Protein AF-A0A150RYE6-F1 (afdb_monomer)

pLDDT: mean 88.58, std 8.45, range [62.03, 95.56]

Radius of gyration: 14.61 Å; Cα contacts (8 Å, |Δi|>4): 101; chains: 1; bounding box: 32×24×38 Å

Secondary structure (DSSP, 8-state):
---PPP--TT---EEEEEEEE-SSEEEEEEEEEETTEEEEEEEEEE-HHHHTSHHHHHHHHHHS----

Mean predicted aligned error: 4.84 Å

Nearest PDB structures (foldseek):
  4nnd-assembly4_G  TM=6.405E-01  e=1.325E+00  Homo sapiens
  7lc1-assembly1_B  TM=3.619E-01  e=2.977E-01  Homo sapiens
  7lc1-assembly2_D  TM=3.576E-01  e=3.562E-01  Homo sapiens
  3voq-assembly1_B  TM=3.711E-01  e=5.743E-01  Homo sapiens
  3voq-assembly1_A  TM=3.577E-01  e=6.097E-01  Homo sapiens

InterPro domains:
  IPR061290 Carotenoid hydratase CrtC [PF27123] (1-64)

Sequence (68 aa):
MARDIAADPGSAPRLLRTYEDTPFYARSLAAATFGGKPATVVHEALSLDRFVSPWVQLLLPFRMRRAR

Organism: Sorangium cellulosum (NCBI:txid56)

Structure (mmCIF, N/CA/C/O backbone):
data_AF-A0A150RYE6-F1
#
_entry.id   AF-A0A150RYE6-F1
#
loop_
_atom_site.group_PDB
_atom_site.id
_atom_site.type_symbol
_atom_site.label_atom_id
_atom_site.label_alt_id
_atom_site.label_comp_id
_atom_site.label_asym_id
_atom_site.label_entity_id
_atom_site.label_seq_id
_atom_site.pdbx_PDB_ins_code
_atom_site.Cartn_x
_atom_site.Cartn_y
_atom_site.Cartn_z
_atom_site.occupancy
_atom_site.B_iso_or_equiv
_atom_site.auth_seq_id
_atom_site.auth_comp_id
_atom_site.auth_asym_id
_atom_site.auth_atom_id
_atom_site.pdbx_PDB_model_num
ATOM 1 N N . MET A 1 1 ? -3.911 -7.627 -8.768 1.00 65.25 1 MET A N 1
ATOM 2 C CA . MET A 1 1 ? -3.260 -7.191 -7.522 1.00 65.25 1 MET A CA 1
ATOM 3 C C . MET A 1 1 ? -4.349 -7.131 -6.479 1.00 65.25 1 MET A C 1
ATOM 5 O O . MET A 1 1 ? -5.208 -6.263 -6.584 1.00 65.25 1 MET A O 1
ATOM 9 N N . ALA A 1 2 ? -4.395 -8.125 -5.596 1.00 66.06 2 ALA A N 1
ATOM 10 C CA . ALA A 1 2 ? -5.304 -8.083 -4.459 1.00 66.06 2 ALA A CA 1
ATOM 11 C C . ALA A 1 2 ? -4.931 -6.872 -3.589 1.00 66.06 2 ALA A C 1
ATOM 13 O O . ALA A 1 2 ? -3.751 -6.531 -3.480 1.00 66.06 2 ALA A O 1
ATOM 14 N N . ARG A 1 3 ? -5.938 -6.170 -3.071 1.00 74.12 3 ARG A N 1
ATOM 15 C CA . ARG A 1 3 ? -5.784 -4.966 -2.244 1.00 74.12 3 ARG A CA 1
ATOM 16 C C . ARG A 1 3 ? -6.269 -5.312 -0.838 1.00 74.12 3 ARG A C 1
ATOM 18 O O . ARG A 1 3 ? -7.343 -4.873 -0.434 1.00 74.12 3 ARG A O 1
ATOM 25 N N . ASP A 1 4 ? -5.516 -6.170 -0.156 1.00 84.12 4 ASP A N 1
ATOM 26 C CA . ASP A 1 4 ? -5.870 -6.631 1.186 1.00 84.12 4 ASP A CA 1
ATOM 27 C C . ASP A 1 4 ? -5.432 -5.597 2.221 1.00 84.12 4 ASP A C 1
ATOM 29 O O . ASP A 1 4 ? -4.247 -5.304 2.378 1.00 84.12 4 ASP A O 1
ATOM 33 N N . ILE A 1 5 ? -6.406 -5.024 2.923 1.00 88.81 5 ILE A N 1
ATOM 34 C CA . ILE A 1 5 ? -6.164 -4.039 3.975 1.00 88.81 5 ILE A CA 1
ATOM 35 C C . ILE A 1 5 ? -6.082 -4.786 5.302 1.00 88.81 5 ILE A C 1
ATOM 37 O O . ILE A 1 5 ? -7.060 -5.397 5.730 1.00 88.81 5 ILE A O 1
ATOM 41 N N . ALA A 1 6 ? -4.930 -4.709 5.966 1.00 88.38 6 ALA A N 1
ATOM 42 C CA . ALA A 1 6 ? -4.799 -5.203 7.329 1.00 88.38 6 ALA A CA 1
ATOM 43 C C . ALA A 1 6 ? -5.730 -4.412 8.261 1.00 88.38 6 ALA A C 1
ATOM 45 O O . ALA A 1 6 ? -5.723 -3.180 8.252 1.00 88.38 6 ALA A O 1
ATOM 46 N N . ALA A 1 7 ? -6.529 -5.126 9.045 1.00 92.50 7 ALA A N 1
ATOM 47 C CA . ALA A 1 7 ? -7.454 -4.580 10.028 1.00 92.50 7 ALA A CA 1
ATOM 48 C C . ALA A 1 7 ? -7.727 -5.638 11.106 1.00 92.50 7 ALA A C 1
ATOM 50 O O . ALA A 1 7 ? -7.336 -6.800 10.954 1.00 92.50 7 ALA A O 1
ATOM 51 N N . ASP A 1 8 ? -8.403 -5.250 12.185 1.00 92.81 8 ASP A N 1
ATOM 52 C CA . A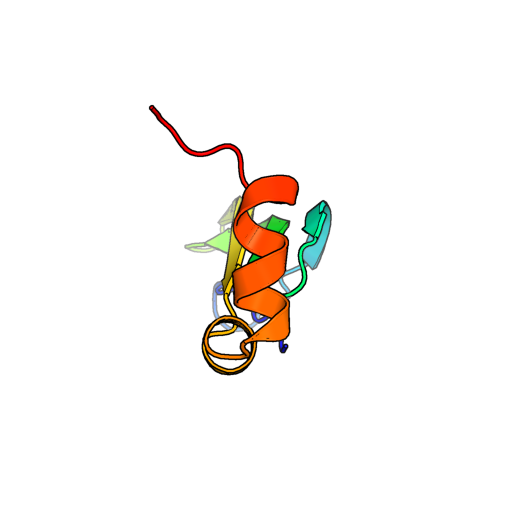SP A 1 8 ? -8.790 -6.184 13.240 1.00 92.81 8 ASP A CA 1
ATOM 53 C C . ASP A 1 8 ? -9.644 -7.350 12.690 1.00 92.81 8 ASP A C 1
ATOM 55 O O . ASP A 1 8 ? -10.481 -7.144 11.799 1.00 92.81 8 ASP A O 1
ATOM 59 N N . PRO A 1 9 ? -9.499 -8.572 13.235 1.00 89.62 9 PRO A N 1
ATOM 60 C CA . PRO A 1 9 ? -10.309 -9.722 12.843 1.00 89.62 9 PRO A CA 1
ATOM 61 C C . PRO A 1 9 ? -11.813 -9.447 12.963 1.00 89.62 9 PRO A C 1
ATOM 63 O O . PRO A 1 9 ? -12.276 -8.883 13.952 1.00 89.62 9 PRO A O 1
ATOM 66 N N . GLY A 1 10 ? -12.587 -9.856 11.956 1.00 88.56 10 GLY A N 1
ATOM 67 C CA . GLY A 1 10 ? -14.038 -9.634 11.922 1.00 88.56 10 GLY A CA 1
ATOM 68 C C . GLY A 1 10 ? -14.461 -8.196 11.594 1.00 88.56 10 GLY A C 1
ATOM 69 O O . GLY A 1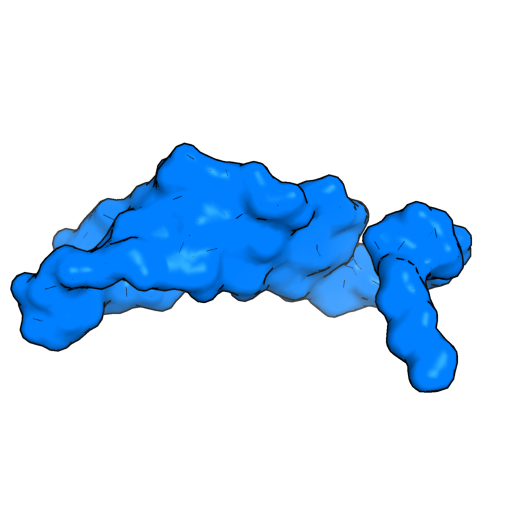 10 ? -15.656 -7.939 11.457 1.00 88.56 10 GLY A O 1
ATOM 70 N N . SER A 1 11 ? -13.516 -7.267 11.423 1.00 88.62 11 SER A N 1
ATOM 71 C CA . SER A 1 11 ? -13.800 -5.945 10.862 1.00 88.62 11 SER A CA 1
ATOM 72 C C . SER A 1 11 ? -13.820 -5.984 9.329 1.00 88.62 11 SER A C 1
ATOM 74 O O . SER A 1 11 ? -13.175 -6.824 8.701 1.00 88.62 11 SER A O 1
ATOM 76 N N . ALA A 1 12 ? -14.579 -5.071 8.718 1.00 90.31 12 ALA A N 1
ATOM 77 C CA . ALA A 1 12 ? -14.679 -4.928 7.267 1.00 90.31 12 ALA A CA 1
ATOM 78 C C . ALA A 1 12 ? -13.988 -3.624 6.822 1.00 90.31 12 ALA A C 1
ATOM 80 O O . ALA A 1 12 ? -14.647 -2.579 6.756 1.00 90.31 12 ALA A O 1
ATOM 81 N N . PRO A 1 13 ? -12.668 -3.637 6.551 1.00 93.00 13 PRO A N 1
ATOM 82 C CA . PRO A 1 13 ? -11.975 -2.453 6.066 1.00 93.00 13 PRO A CA 1
ATOM 83 C C . PRO A 1 13 ? -12.496 -2.044 4.685 1.00 93.00 13 PRO A C 1
ATOM 85 O O . PRO A 1 13 ? -12.840 -2.880 3.847 1.00 93.00 13 PRO A O 1
ATOM 88 N N . ARG A 1 14 ? -12.542 -0.736 4.428 1.00 92.44 14 ARG A N 1
ATOM 89 C CA . ARG A 1 14 ? -13.085 -0.173 3.187 1.00 92.44 14 ARG A CA 1
ATOM 90 C C . ARG A 1 14 ? -12.164 0.889 2.608 1.00 92.44 14 ARG A C 1
ATOM 92 O O . ARG A 1 14 ? -11.776 1.828 3.297 1.00 92.44 14 ARG A O 1
ATOM 99 N N . LEU A 1 15 ? -11.912 0.802 1.304 1.00 92.69 15 LEU A N 1
ATOM 100 C CA . LEU A 1 15 ? -11.289 1.883 0.541 1.00 92.69 15 LEU A CA 1
ATOM 101 C C . LEU A 1 15 ? -12.224 3.099 0.482 1.00 92.69 15 LEU A C 1
ATOM 103 O O . LEU A 1 15 ? -13.382 2.993 0.073 1.00 92.69 15 LEU A O 1
ATOM 107 N N . LEU A 1 16 ? -11.706 4.256 0.884 1.00 93.75 16 LEU A N 1
ATOM 108 C CA . LEU A 1 16 ? -12.417 5.532 0.849 1.00 93.75 16 LEU A CA 1
ATOM 109 C C . LEU A 1 16 ? -12.062 6.328 -0.404 1.00 93.75 16 LEU A C 1
ATOM 111 O O . LEU A 1 16 ? -12.944 6.853 -1.078 1.00 93.75 16 LEU A O 1
ATOM 115 N N . ARG A 1 17 ? -10.766 6.436 -0.711 1.00 93.62 17 ARG A N 1
ATOM 116 C CA . ARG A 1 17 ? -10.264 7.247 -1.825 1.00 93.62 17 ARG A CA 1
ATOM 117 C C . ARG A 1 17 ? -8.928 6.717 -2.315 1.00 93.62 17 ARG A C 1
ATOM 119 O O . ARG A 1 17 ? -8.068 6.414 -1.503 1.00 93.62 17 ARG A O 1
ATOM 126 N N . THR A 1 18 ? -8.709 6.681 -3.622 1.00 92.62 18 THR A N 1
ATOM 127 C CA . THR A 1 18 ? -7.388 6.377 -4.188 1.00 92.62 18 THR A CA 1
ATOM 128 C C . THR A 1 18 ? -6.619 7.670 -4.443 1.00 92.62 18 THR A C 1
ATOM 130 O O . THR A 1 18 ? -7.169 8.624 -4.994 1.00 92.62 18 THR A O 1
ATOM 133 N N . TYR A 1 19 ? -5.368 7.716 -3.987 1.00 91.19 19 TYR A N 1
ATOM 134 C CA . TYR A 1 19 ? -4.452 8.836 -4.199 1.00 91.19 19 TYR A CA 1
ATOM 135 C C . TYR A 1 19 ? -3.525 8.579 -5.380 1.00 91.19 19 TYR A C 1
ATOM 137 O O . TYR A 1 19 ? -3.355 9.455 -6.221 1.00 91.19 19 TYR A O 1
ATOM 145 N N . GLU A 1 20 ? -2.966 7.374 -5.465 1.00 89.81 20 GLU A N 1
ATOM 146 C CA . GLU A 1 20 ? -2.070 6.972 -6.545 1.00 89.81 20 GLU A CA 1
ATOM 147 C C . GLU A 1 20 ? -2.489 5.604 -7.076 1.00 89.81 20 GLU A C 1
ATOM 149 O O . GLU A 1 20 ? -2.747 4.682 -6.299 1.00 89.81 20 GLU A O 1
ATOM 154 N N . ASP A 1 21 ? -2.547 5.480 -8.401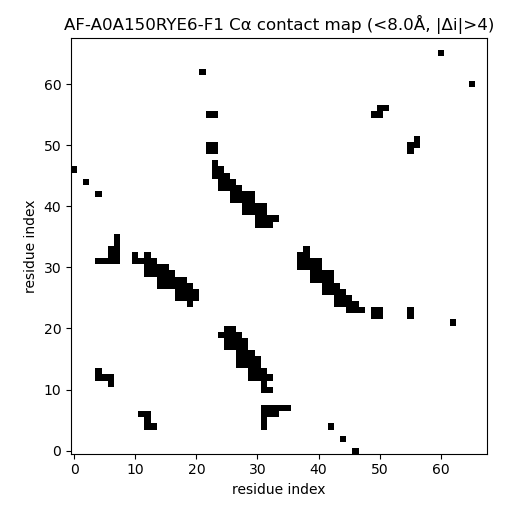 1.00 88.88 21 ASP A N 1
ATOM 155 C CA . ASP A 1 21 ? -2.837 4.228 -9.098 1.00 88.88 21 ASP A CA 1
ATOM 156 C C . ASP A 1 21 ? -1.878 4.089 -10.285 1.00 88.88 21 ASP A C 1
ATOM 158 O O . ASP A 1 21 ? -2.066 4.672 -11.355 1.00 88.88 21 ASP A O 1
ATOM 162 N N . THR A 1 22 ? -0.771 3.387 -10.059 1.00 87.44 22 THR A N 1
ATOM 163 C CA . THR A 1 22 ? 0.282 3.163 -11.054 1.00 87.44 22 THR A CA 1
ATOM 164 C C . THR A 1 22 ? 0.337 1.679 -11.441 1.00 87.44 22 THR A C 1
ATOM 166 O O . THR A 1 22 ? -0.265 0.838 -10.774 1.00 87.44 22 THR A O 1
ATOM 169 N N . PRO A 1 23 ? 1.078 1.299 -12.500 1.00 88.69 23 PRO A N 1
ATOM 170 C CA . PRO A 1 23 ? 1.101 -0.084 -12.980 1.00 88.69 23 PRO A CA 1
ATOM 171 C C . PRO A 1 23 ? 1.527 -1.141 -11.948 1.00 88.69 23 PRO A C 1
ATOM 173 O O . PRO A 1 23 ? 1.122 -2.296 -12.089 1.00 88.69 23 PRO A O 1
ATOM 176 N N . PHE A 1 24 ? 2.327 -0.771 -10.940 1.00 89.94 24 PHE A N 1
ATOM 177 C CA . PHE A 1 24 ? 2.850 -1.694 -9.922 1.00 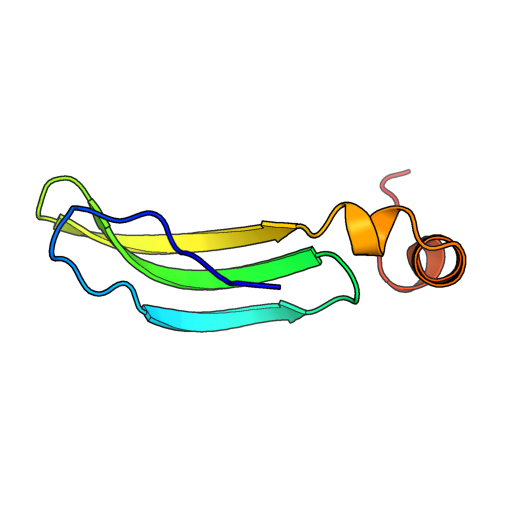89.94 24 PHE A CA 1
ATOM 178 C C . PHE A 1 24 ? 2.664 -1.222 -8.474 1.00 89.94 24 PHE A C 1
ATOM 180 O O . PHE A 1 24 ? 2.812 -2.033 -7.565 1.00 89.94 24 PHE A O 1
ATOM 187 N N . TYR A 1 25 ? 2.339 0.053 -8.252 1.00 88.94 25 TYR A N 1
ATOM 188 C CA . TYR A 1 25 ? 2.154 0.645 -6.928 1.00 88.94 25 TYR A CA 1
ATOM 189 C C . TYR A 1 25 ? 0.825 1.397 -6.860 1.00 88.94 25 TYR A C 1
ATOM 191 O O . TYR A 1 25 ? 0.473 2.128 -7.789 1.00 88.94 25 TYR A O 1
ATOM 199 N N . ALA A 1 26 ? 0.105 1.242 -5.756 1.00 90.88 26 ALA A N 1
ATOM 200 C CA . ALA A 1 26 ? -1.112 1.990 -5.486 1.00 90.88 26 ALA A CA 1
ATOM 201 C C . ALA A 1 26 ? -1.131 2.474 -4.034 1.00 90.88 26 ALA A C 1
ATOM 203 O O . ALA A 1 26 ? -0.788 1.729 -3.116 1.00 90.88 26 ALA A O 1
ATOM 204 N N . ARG A 1 27 ? -1.598 3.707 -3.831 1.00 93.12 27 ARG A N 1
ATOM 205 C CA . ARG A 1 27 ? -1.786 4.331 -2.518 1.00 93.12 27 ARG A CA 1
ATOM 206 C C . ARG A 1 27 ? -3.217 4.818 -2.393 1.00 93.12 27 ARG A C 1
ATOM 208 O O . ARG A 1 27 ? -3.712 5.547 -3.252 1.00 93.12 27 ARG A O 1
ATOM 215 N N . SER A 1 28 ? -3.894 4.435 -1.321 1.00 93.88 28 SER A N 1
ATOM 216 C CA . SER A 1 28 ? -5.286 4.806 -1.066 1.00 93.88 28 SER A CA 1
ATOM 217 C C . SER A 1 28 ? -5.516 5.145 0.403 1.00 93.88 28 SER A C 1
ATOM 219 O O . SER A 1 28 ? -4.816 4.659 1.280 1.00 93.88 28 SER A O 1
ATOM 221 N N . LEU A 1 29 ? -6.523 5.963 0.675 1.00 95.56 29 LEU A N 1
ATOM 222 C CA . LEU A 1 29 ? -7.118 6.148 1.988 1.00 95.56 29 LEU A CA 1
ATOM 223 C C . LEU A 1 29 ? -8.141 5.038 2.237 1.00 95.56 29 LEU A C 1
ATOM 225 O O . LEU A 1 29 ? -8.987 4.769 1.377 1.00 95.56 29 LEU A O 1
ATOM 229 N N . ALA A 1 30 ? -8.107 4.440 3.417 1.00 94.88 30 ALA A N 1
ATOM 230 C CA . ALA A 1 30 ? -9.055 3.429 3.851 1.00 94.88 30 ALA A CA 1
ATOM 231 C C . ALA A 1 30 ? -9.576 3.724 5.262 1.00 94.88 30 ALA A C 1
ATOM 233 O O . ALA A 1 30 ? -8.891 4.336 6.080 1.00 94.88 30 ALA A O 1
ATOM 234 N N . ALA A 1 31 ? -10.793 3.271 5.539 1.00 95.19 31 ALA A N 1
ATOM 235 C CA . ALA A 1 31 ? -11.320 3.135 6.887 1.00 95.19 31 ALA A CA 1
ATOM 236 C C . ALA A 1 31 ? -11.060 1.703 7.359 1.00 95.19 31 ALA A C 1
ATOM 238 O O . ALA A 1 31 ? -11.361 0.752 6.634 1.00 95.19 31 ALA A O 1
ATOM 239 N N . ALA A 1 32 ? -10.517 1.557 8.560 1.00 95.00 32 ALA A N 1
ATOM 240 C CA . ALA A 1 32 ? -10.247 0.269 9.186 1.00 95.00 32 ALA A CA 1
ATOM 241 C C . ALA A 1 32 ? -10.423 0.374 10.705 1.00 95.00 32 ALA A C 1
ATOM 243 O O . ALA A 1 32 ? -10.462 1.472 11.263 1.00 95.00 32 ALA A O 1
ATOM 244 N N . THR A 1 33 ? -10.526 -0.769 11.375 1.00 95.38 33 THR A N 1
ATOM 245 C CA . THR A 1 33 ? -10.581 -0.843 12.837 1.00 95.38 33 THR A CA 1
ATOM 246 C C . THR A 1 33 ? -9.268 -1.416 13.349 1.00 95.38 33 THR A C 1
ATOM 248 O O . THR A 1 33 ? -8.805 -2.428 12.826 1.00 95.38 33 THR A O 1
ATOM 251 N N . PHE A 1 34 ? -8.681 -0.754 14.346 1.00 92.19 34 PHE A N 1
ATOM 252 C CA . PHE A 1 34 ? -7.471 -1.202 15.032 1.00 92.19 34 PHE A CA 1
ATOM 253 C C . PHE A 1 34 ? -7.657 -1.102 16.545 1.00 92.19 34 PHE A C 1
ATOM 255 O O . PHE A 1 34 ? -8.004 -0.036 17.065 1.00 92.19 34 PHE A O 1
ATOM 262 N N . GLY A 1 35 ? -7.436 -2.205 17.258 1.00 92.56 35 GLY A N 1
ATOM 263 C CA . GLY A 1 35 ? -7.674 -2.286 18.701 1.00 92.56 35 GLY A CA 1
ATOM 264 C C . GLY A 1 35 ? -9.113 -1.924 19.093 1.00 92.56 35 GLY A C 1
ATOM 265 O O . GLY A 1 35 ? -9.325 -1.244 20.098 1.00 92.56 35 GLY A O 1
ATOM 266 N N . GLY A 1 36 ? -10.094 -2.294 18.266 1.00 93.44 36 GLY A N 1
ATOM 267 C CA . GLY A 1 36 ? -11.514 -1.992 18.464 1.00 93.44 36 GLY A CA 1
ATOM 268 C C . GLY A 1 36 ? -11.908 -0.533 18.209 1.00 93.44 36 GLY A C 1
ATOM 269 O O . GLY A 1 36 ? -13.059 -0.168 18.443 1.00 93.44 36 GLY A O 1
ATOM 270 N N . LYS A 1 37 ? -10.992 0.319 17.728 1.00 94.69 37 LYS A N 1
ATOM 271 C CA . LYS A 1 37 ? -11.260 1.738 17.449 1.00 94.69 37 LYS A CA 1
ATOM 272 C C . LYS A 1 37 ? -11.269 2.016 15.944 1.00 94.69 37 LYS A C 1
ATOM 274 O O . LYS A 1 37 ? -10.394 1.515 15.236 1.00 94.69 37 LYS A O 1
ATOM 279 N N . PRO A 1 38 ? -12.223 2.819 15.437 1.00 94.25 38 PRO A N 1
ATOM 280 C CA . PRO A 1 38 ? -12.216 3.231 14.040 1.00 94.25 38 PRO A CA 1
ATOM 281 C C . PRO A 1 38 ? -11.024 4.152 13.768 1.00 94.25 38 PRO A C 1
ATOM 283 O O . PRO A 1 38 ? -10.752 5.083 14.528 1.00 94.25 38 PRO A O 1
ATOM 286 N N . ALA A 1 39 ? -10.334 3.906 12.662 1.00 94.31 39 ALA A N 1
ATOM 287 C CA . ALA A 1 39 ? -9.194 4.681 12.209 1.00 94.31 39 ALA A CA 1
ATOM 288 C C . ALA A 1 39 ? -9.275 4.929 10.700 1.00 94.31 39 ALA A C 1
ATOM 290 O O . ALA A 1 39 ? -9.783 4.115 9.926 1.00 94.31 39 ALA A O 1
ATOM 291 N N . THR A 1 40 ? -8.737 6.071 10.282 1.00 95.38 40 THR A N 1
ATOM 292 C CA . THR A 1 40 ? -8.459 6.342 8.872 1.00 95.38 40 THR A CA 1
ATOM 293 C C . THR A 1 40 ? -6.987 6.059 8.626 1.00 95.38 40 THR A C 1
ATOM 295 O O . THR A 1 40 ? -6.131 6.615 9.311 1.00 95.38 40 THR A O 1
ATOM 298 N N . VAL A 1 41 ? -6.694 5.191 7.664 1.00 93.75 41 VAL A N 1
ATOM 299 C CA . VAL A 1 41 ? -5.338 4.729 7.366 1.00 93.75 41 VAL A CA 1
ATOM 300 C C . VAL A 1 41 ? -4.987 4.943 5.906 1.00 93.75 41 VAL A C 1
ATOM 302 O O . VAL A 1 41 ? -5.853 4.967 5.029 1.00 93.75 41 VAL A O 1
ATOM 305 N N . VAL A 1 42 ? -3.693 5.080 5.641 1.00 93.88 42 VAL A N 1
ATOM 306 C CA . VAL A 1 42 ? -3.159 4.994 4.285 1.00 93.88 42 VAL A CA 1
ATOM 307 C C . VAL A 1 42 ? -2.832 3.530 4.014 1.00 93.88 42 VAL A C 1
ATOM 309 O O . VAL A 1 42 ? -2.055 2.917 4.738 1.00 93.88 42 VAL A O 1
ATOM 312 N N . HIS A 1 43 ? -3.451 2.970 2.982 1.00 93.06 43 HIS A N 1
ATOM 313 C CA . HIS A 1 43 ? -3.184 1.633 2.484 1.00 93.06 43 HIS A CA 1
ATOM 314 C C . HIS A 1 43 ? -2.315 1.716 1.229 1.00 93.06 43 HIS A C 1
ATOM 316 O O . HIS A 1 43 ? -2.703 2.319 0.222 1.00 93.06 43 HIS A O 1
ATOM 322 N N . GLU A 1 44 ? -1.143 1.097 1.307 1.00 92.31 44 GLU A N 1
ATOM 323 C CA . GLU A 1 44 ? -0.183 0.997 0.216 1.00 92.31 44 GLU A CA 1
ATOM 324 C C . GLU A 1 44 ? -0.096 -0.450 -0.245 1.00 92.31 44 GLU A C 1
ATOM 326 O O . GLU A 1 44 ? 0.034 -1.369 0.562 1.00 92.31 44 GLU A O 1
ATOM 331 N N . ALA A 1 45 ? -0.161 -0.646 -1.554 1.00 90.38 45 ALA A N 1
ATOM 332 C CA . ALA A 1 45 ? -0.047 -1.953 -2.161 1.00 90.38 45 ALA A CA 1
ATOM 333 C C . ALA A 1 45 ? 1.021 -1.897 -3.261 1.00 90.38 45 ALA A C 1
ATOM 335 O O . ALA A 1 45 ? 1.085 -0.940 -4.040 1.00 90.38 45 ALA A O 1
ATOM 336 N N . LEU A 1 46 ? 1.849 -2.943 -3.334 1.00 90.75 46 LEU A N 1
ATOM 337 C CA . LEU A 1 46 ? 2.959 -3.075 -4.277 1.00 90.75 46 LEU A CA 1
ATOM 338 C C . LEU A 1 46 ? 2.932 -4.462 -4.931 1.00 90.75 46 LEU A C 1
ATOM 340 O O . LEU A 1 46 ? 2.850 -5.475 -4.242 1.00 90.75 46 LEU A O 1
ATOM 344 N N . SER A 1 47 ? 3.031 -4.520 -6.258 1.00 92.00 47 SER A N 1
ATOM 345 C CA . SER A 1 47 ? 3.181 -5.768 -7.010 1.00 92.00 47 SER A CA 1
ATOM 346 C C . SER A 1 47 ? 4.599 -5.887 -7.551 1.00 92.00 47 SER A C 1
ATOM 348 O O . SER A 1 47 ? 4.961 -5.220 -8.521 1.00 92.00 47 SER A O 1
ATOM 350 N N . LEU A 1 48 ? 5.389 -6.770 -6.937 1.00 91.81 48 LEU A N 1
ATOM 351 C CA . LEU A 1 48 ? 6.768 -7.024 -7.355 1.00 91.81 48 LEU A CA 1
ATOM 352 C C . LEU A 1 48 ? 6.841 -7.739 -8.710 1.00 91.81 48 LEU A C 1
ATOM 354 O O . LEU A 1 48 ? 7.680 -7.381 -9.528 1.00 91.81 48 LEU A O 1
ATOM 358 N N . ASP A 1 49 ? 5.901 -8.639 -9.010 1.00 93.25 49 ASP A N 1
ATOM 359 C CA . ASP A 1 49 ? 5.823 -9.300 -10.323 1.00 93.25 49 ASP A CA 1
ATOM 360 C C . ASP A 1 49 ? 5.628 -8.295 -11.463 1.00 93.25 49 ASP A C 1
ATOM 362 O O . ASP A 1 49 ? 6.219 -8.405 -12.537 1.00 93.25 49 ASP A O 1
ATOM 366 N N . ARG A 1 50 ? 4.803 -7.268 -11.228 1.00 91.12 50 ARG A N 1
ATOM 367 C CA . ARG A 1 50 ? 4.631 -6.179 -12.192 1.00 91.12 50 ARG A CA 1
ATOM 368 C C . ARG A 1 50 ? 5.836 -5.260 -12.203 1.00 91.12 50 ARG A C 1
ATOM 370 O O . ARG A 1 50 ? 6.2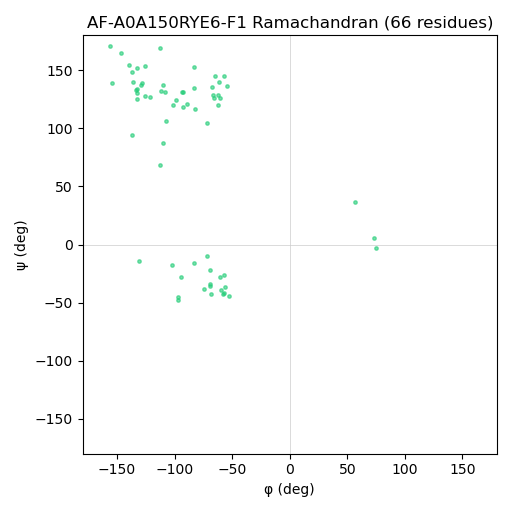31 -4.823 -13.275 1.00 91.12 50 ARG A O 1
ATOM 377 N N . PHE A 1 51 ? 6.425 -4.985 -11.043 1.00 90.75 51 PHE A N 1
ATOM 378 C CA . PHE A 1 51 ? 7.621 -4.160 -10.943 1.00 90.75 51 PHE A CA 1
ATOM 379 C C . PHE A 1 51 ? 8.780 -4.721 -11.775 1.00 90.75 51 PHE A C 1
ATOM 381 O O . PHE A 1 51 ? 9.422 -3.950 -12.480 1.00 90.75 51 PHE A O 1
ATOM 388 N N . VAL A 1 52 ? 9.021 -6.036 -11.766 1.00 94.31 52 VAL A N 1
ATOM 389 C CA . VAL A 1 52 ? 10.117 -6.650 -12.544 1.00 94.31 52 VAL A CA 1
ATOM 390 C C . VAL A 1 52 ? 9.870 -6.670 -14.059 1.00 94.31 52 VAL A C 1
ATOM 392 O O . VAL A 1 52 ? 10.789 -6.951 -14.823 1.00 94.31 52 VAL A O 1
ATOM 395 N N . SER A 1 53 ? 8.658 -6.346 -14.522 1.00 95.19 53 SER A N 1
ATOM 396 C CA . SER A 1 53 ? 8.350 -6.288 -15.953 1.00 95.19 53 SER A CA 1
ATOM 397 C C . SER A 1 53 ? 9.121 -5.149 -16.645 1.00 95.19 53 SER A C 1
ATOM 399 O O . SER A 1 53 ? 9.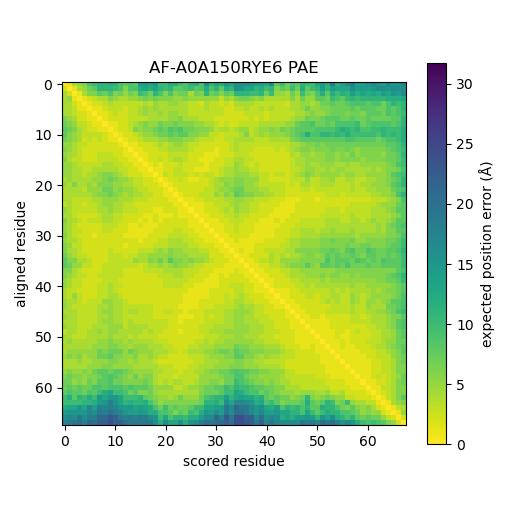005 -3.993 -16.220 1.00 95.19 53 SER A O 1
ATOM 401 N N . PRO A 1 54 ? 9.846 -5.412 -17.753 1.00 93.88 54 PRO A N 1
ATOM 402 C CA . PRO A 1 54 ? 10.639 -4.394 -18.449 1.00 93.88 54 PRO A CA 1
ATOM 403 C C . PRO A 1 54 ? 9.836 -3.162 -18.883 1.00 93.88 54 PRO A C 1
ATOM 405 O O . PRO A 1 54 ? 10.321 -2.035 -18.790 1.00 93.88 54 PRO A O 1
ATOM 408 N N . TRP A 1 55 ? 8.579 -3.345 -19.304 1.00 93.19 55 TRP A N 1
ATOM 409 C CA . TRP A 1 55 ? 7.733 -2.212 -19.690 1.00 93.19 55 TRP A CA 1
ATOM 410 C C . TRP A 1 55 ? 7.335 -1.348 -18.487 1.00 93.19 55 TRP A C 1
ATOM 412 O O . TRP A 1 55 ? 7.247 -0.129 -18.595 1.00 93.19 55 TRP A O 1
ATOM 422 N N . VAL A 1 56 ? 7.134 -1.948 -17.312 1.00 91.56 56 VAL A N 1
ATOM 423 C CA . VAL A 1 56 ? 6.864 -1.185 -16.086 1.00 91.56 56 VAL A CA 1
ATOM 424 C C . VAL A 1 56 ? 8.104 -0.398 -15.662 1.00 91.56 56 VAL A C 1
ATOM 426 O O . VAL A 1 56 ? 7.980 0.786 -15.349 1.00 91.56 56 VAL A O 1
ATOM 429 N N . GLN A 1 57 ? 9.292 -1.007 -15.733 1.00 91.81 57 GLN A N 1
ATOM 430 C CA . GLN A 1 57 ? 10.571 -0.336 -15.467 1.00 91.81 57 GLN A CA 1
ATOM 431 C C . GLN A 1 57 ? 10.782 0.888 -16.372 1.00 91.81 57 GLN A C 1
ATOM 433 O O . GLN A 1 57 ? 11.186 1.954 -15.904 1.00 91.81 57 GLN A O 1
ATOM 438 N N . LEU A 1 58 ? 10.432 0.778 -17.655 1.00 91.62 58 LEU A N 1
ATOM 439 C CA . LEU A 1 58 ? 10.550 1.875 -18.618 1.00 91.62 58 LEU A CA 1
ATOM 440 C C . LEU A 1 58 ? 9.554 3.024 -18.357 1.00 91.62 58 LEU A C 1
ATOM 442 O O . LEU A 1 58 ? 9.819 4.163 -18.735 1.00 91.62 58 LEU A O 1
ATOM 446 N N . LEU A 1 59 ? 8.444 2.771 -17.655 1.00 89.00 59 LEU A N 1
ATOM 447 C CA . LEU A 1 59 ? 7.491 3.810 -17.244 1.00 89.00 59 LEU A CA 1
ATOM 448 C C . LEU A 1 59 ? 7.899 4.548 -15.958 1.00 89.00 59 LEU A C 1
ATOM 450 O O . LEU A 1 59 ? 7.366 5.630 -15.692 1.00 89.00 59 LEU A O 1
ATOM 454 N N . LEU A 1 60 ? 8.842 4.015 -15.170 1.00 87.88 60 LEU A N 1
ATOM 455 C CA . LEU A 1 60 ? 9.280 4.619 -13.903 1.00 87.88 60 LEU A CA 1
ATOM 456 C C . LEU A 1 60 ? 9.711 6.091 -14.017 1.00 87.88 60 LEU A C 1
ATOM 458 O O . LEU A 1 60 ? 9.276 6.872 -13.173 1.00 87.88 60 LEU A O 1
ATOM 462 N N . PRO A 1 61 ? 10.501 6.520 -15.028 1.00 86.12 61 PRO A N 1
ATOM 463 C CA . PRO A 1 61 ? 10.926 7.917 -15.141 1.00 86.12 61 PRO A CA 1
ATOM 464 C C . PRO A 1 61 ? 9.764 8.906 -15.294 1.00 86.12 61 PRO A C 1
ATOM 466 O O . PRO A 1 61 ? 9.894 10.063 -14.912 1.00 86.12 61 PRO A O 1
ATOM 4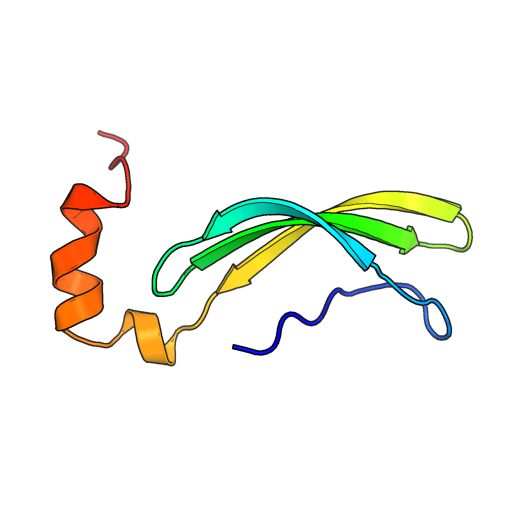69 N N . PHE A 1 62 ? 8.641 8.459 -15.861 1.00 82.62 62 PHE A N 1
ATOM 470 C CA . PHE A 1 62 ? 7.487 9.308 -16.164 1.00 82.62 62 PHE A CA 1
ATOM 471 C C . PHE A 1 62 ? 6.431 9.288 -15.057 1.00 82.62 62 PHE A C 1
ATOM 473 O O . PHE A 1 62 ? 5.671 10.241 -14.907 1.00 82.62 62 PHE A O 1
ATOM 480 N N . ARG A 1 63 ? 6.350 8.188 -14.301 1.00 75.62 63 ARG A N 1
ATOM 481 C CA . ARG A 1 63 ? 5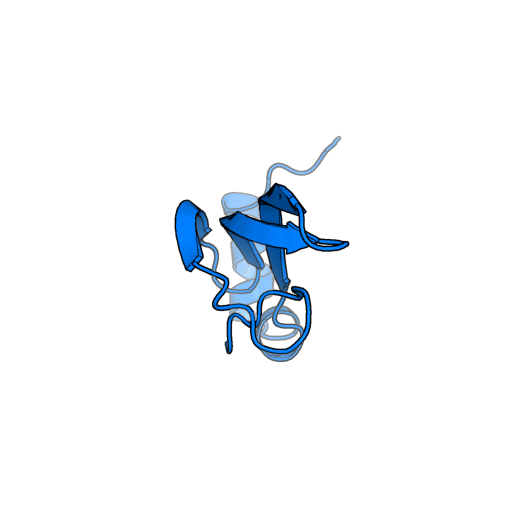.315 7.951 -13.281 1.00 75.62 63 ARG A CA 1
ATOM 482 C C . ARG A 1 63 ? 5.806 8.185 -11.855 1.00 75.62 63 ARG A C 1
ATOM 484 O O . ARG A 1 63 ? 4.977 8.349 -10.969 1.00 75.62 63 ARG A O 1
ATOM 491 N N . MET A 1 64 ? 7.119 8.220 -11.631 1.00 72.56 64 MET A N 1
ATOM 492 C CA . MET A 1 64 ? 7.713 8.512 -10.330 1.00 72.56 64 MET A CA 1
ATOM 493 C C . MET A 1 64 ? 8.632 9.721 -10.409 1.00 72.56 64 MET A C 1
ATOM 495 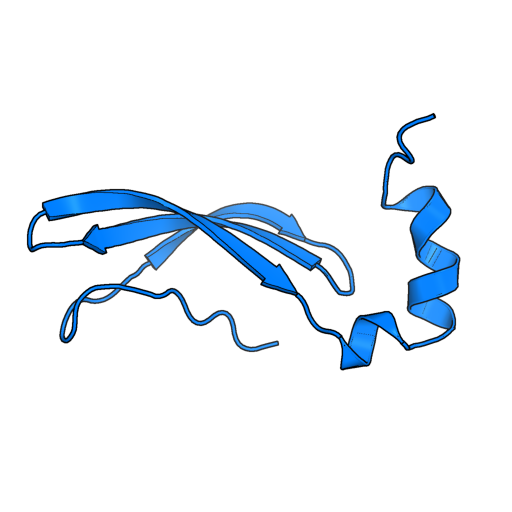O O . MET A 1 64 ? 9.576 9.765 -11.199 1.00 72.56 64 MET A O 1
ATOM 499 N N . ARG A 1 65 ? 8.396 10.693 -9.524 1.00 66.50 65 ARG A N 1
ATOM 500 C CA . ARG A 1 65 ? 9.328 11.798 -9.323 1.00 66.50 65 ARG A CA 1
ATOM 501 C C . ARG A 1 65 ? 10.547 11.240 -8.594 1.00 66.50 65 ARG A C 1
ATOM 503 O O . ARG A 1 65 ? 10.476 10.954 -7.404 1.00 66.50 65 ARG A O 1
ATOM 510 N N . ARG A 1 66 ? 11.652 11.045 -9.313 1.00 70.06 66 ARG A N 1
ATOM 511 C CA . ARG A 1 66 ? 12.926 10.670 -8.690 1.00 70.06 66 ARG A CA 1
ATOM 512 C C . ARG A 1 66 ? 13.339 11.811 -7.761 1.00 70.06 66 ARG A C 1
ATOM 514 O O . ARG A 1 66 ? 13.465 12.948 -8.216 1.00 70.06 66 ARG A O 1
ATOM 521 N N . ALA A 1 67 ? 13.481 11.527 -6.467 1.00 63.69 67 ALA A N 1
ATOM 522 C CA . ALA A 1 67 ? 14.194 12.433 -5.576 1.00 63.69 67 ALA A CA 1
ATOM 523 C C . ALA A 1 67 ? 15.624 12.547 -6.121 1.00 63.69 67 ALA A C 1
ATOM 525 O O . ALA A 1 67 ? 16.238 11.527 -6.439 1.00 63.69 67 ALA A O 1
ATOM 526 N N . ARG A 1 68 ? 16.071 13.779 -6.358 1.00 62.03 68 ARG A N 1
ATOM 527 C CA . ARG A 1 68 ? 17.439 14.057 -6.789 1.00 62.03 68 ARG A CA 1
ATOM 528 C C . ARG A 1 68 ? 18.372 13.970 -5.592 1.00 62.03 68 ARG A C 1
ATOM 530 O O . ARG A 1 68 ? 17.915 14.364 -4.496 1.00 62.03 68 ARG A O 1
#

Foldseek 3Di:
DDQDDDADPPWDKAFDAWDDDAQFKTWTWIWHHDPNHIDIDIGIGGHVVSVPDPVSVVCCVVRDDDDD

Solvent-accessible surface area (backbone atoms only — not comparable to full-atom values): 4323 Å² total; per-residue (Å²): 130,87,85,82,72,88,52,40,88,95,58,83,60,42,83,74,45,78,78,43,86,53,95,34,42,35,34,26,38,26,42,30,34,55,94,92,38,85,42,81,44,78,49,75,48,76,40,65,78,45,48,72,34,69,71,51,53,70,43,41,78,82,78,43,86,76,83,126